Protein AF-A0A7H8NG04-F1 (afdb_monomer)

Solvent-accessible surface area (backbone atoms only — not comparable to full-atom values): 6571 Å² total; per-residue (Å²): 141,81,90,82,88,85,79,87,77,82,72,72,78,73,94,73,74,83,56,96,78,65,50,33,34,47,73,57,88,75,54,70,76,37,77,45,59,17,74,84,78,64,47,79,18,38,31,56,55,38,53,87,88,60,82,84,82,72,55,95,68,68,51,61,60,30,37,27,22,14,55,72,77,47,51,39,30,35,48,70,59,17,30,76,47,29,100,41,89,89,50,44,12,29,73,87,76,66,30,53,50,40,62,31,31,62,114

Structure (mmCIF, N/CA/C/O backbone):
data_AF-A0A7H8NG04-F1
#
_entry.id   AF-A0A7H8NG04-F1
#
loop_
_atom_site.group_PDB
_atom_site.id
_atom_site.type_symbol
_atom_site.label_atom_id
_atom_site.label_alt_id
_atom_site.label_comp_id
_atom_site.label_asym_id
_atom_site.label_entity_id
_atom_site.label_seq_id
_atom_site.pdbx_PDB_ins_code
_atom_site.Cartn_x
_atom_site.Cartn_y
_atom_site.Cartn_z
_atom_site.occupancy
_atom_site.B_iso_or_equiv
_atom_site.auth_seq_id
_atom_site.auth_comp_id
_atom_site.auth_asym_id
_atom_site.auth_atom_id
_atom_site.pdbx_PDB_model_num
ATOM 1 N N . MET A 1 1 ? 10.160 -48.826 27.117 1.00 39.00 1 MET A N 1
ATOM 2 C CA . MET A 1 1 ? 11.304 -48.542 26.216 1.00 39.00 1 MET A CA 1
ATOM 3 C C . MET A 1 1 ? 10.727 -48.394 24.812 1.00 39.00 1 MET A C 1
ATOM 5 O O . MET A 1 1 ? 10.013 -49.294 24.417 1.00 39.00 1 MET A O 1
ATOM 9 N N . GLY A 1 2 ? 10.854 -47.327 24.030 1.00 39.66 2 GLY A N 1
ATOM 10 C CA . GLY A 1 2 ? 11.537 -46.044 24.138 1.00 39.66 2 GLY A CA 1
ATOM 11 C C . GLY A 1 2 ? 10.969 -45.104 23.054 1.00 39.66 2 GLY A C 1
ATOM 12 O O . GLY A 1 2 ? 10.409 -45.556 22.058 1.00 39.66 2 GLY A O 1
ATOM 13 N N . LEU A 1 3 ? 11.066 -43.799 23.316 1.00 56.41 3 LEU A N 1
ATOM 14 C CA . LEU A 1 3 ? 10.629 -42.666 22.494 1.00 56.41 3 LEU A CA 1
ATOM 15 C C . LEU A 1 3 ? 11.199 -42.685 21.068 1.00 56.41 3 LEU A C 1
ATOM 17 O O . LEU A 1 3 ? 12.396 -42.887 20.933 1.00 56.41 3 LEU A O 1
ATOM 21 N N . PHE A 1 4 ? 10.429 -42.199 20.084 1.00 47.06 4 PHE A N 1
ATOM 22 C CA . PHE A 1 4 ? 10.949 -41.248 19.088 1.00 47.06 4 PHE A CA 1
ATOM 23 C C . PHE A 1 4 ? 9.888 -40.215 18.678 1.00 47.06 4 PHE A C 1
ATOM 25 O O . PHE A 1 4 ? 8.909 -40.496 17.995 1.00 47.06 4 PHE A O 1
ATOM 32 N N . ARG A 1 5 ? 10.130 -38.977 19.121 1.00 60.50 5 ARG A N 1
ATOM 33 C CA . ARG A 1 5 ? 9.517 -37.727 18.652 1.00 60.50 5 ARG A CA 1
ATOM 34 C C . ARG A 1 5 ? 9.920 -37.462 17.196 1.00 60.50 5 ARG A C 1
ATOM 36 O O . ARG A 1 5 ? 11.068 -37.748 16.861 1.00 60.50 5 ARG A O 1
ATOM 43 N N . ARG A 1 6 ? 9.072 -36.773 16.412 1.00 54.50 6 ARG A N 1
ATOM 44 C CA . ARG A 1 6 ? 9.506 -35.718 15.462 1.00 54.50 6 ARG A CA 1
ATOM 45 C C . ARG A 1 6 ? 8.341 -34.923 14.841 1.00 54.50 6 ARG A C 1
ATOM 47 O O . ARG A 1 6 ? 7.643 -35.386 13.952 1.00 54.50 6 ARG A O 1
ATOM 54 N N . ASN A 1 7 ? 8.259 -33.675 15.302 1.00 41.38 7 ASN A N 1
ATOM 55 C CA . ASN A 1 7 ? 8.077 -32.432 14.547 1.00 41.38 7 ASN A CA 1
ATOM 56 C C . ASN A 1 7 ? 6.837 -32.225 13.671 1.00 41.38 7 ASN A C 1
ATOM 58 O O . ASN A 1 7 ? 6.797 -32.552 12.486 1.00 41.38 7 ASN A O 1
ATOM 62 N N . GLY A 1 8 ? 5.924 -31.436 14.243 1.00 50.59 8 GLY A N 1
ATOM 63 C CA . GLY A 1 8 ? 4.979 -30.616 13.506 1.00 50.59 8 GLY A CA 1
ATOM 64 C C . GLY A 1 8 ? 5.687 -29.668 12.538 1.00 50.59 8 GLY A C 1
ATOM 65 O O . GLY A 1 8 ? 6.361 -28.721 12.934 1.00 50.59 8 GLY A O 1
ATOM 66 N N . LYS A 1 9 ? 5.464 -29.882 11.244 1.00 43.41 9 LYS A N 1
ATOM 67 C CA . LYS A 1 9 ? 5.524 -28.806 10.258 1.00 43.41 9 LYS A CA 1
ATOM 68 C C . LYS A 1 9 ? 4.124 -28.212 10.185 1.00 43.41 9 LYS A C 1
ATOM 70 O O . LYS A 1 9 ? 3.290 -28.696 9.426 1.00 43.41 9 LYS A O 1
ATOM 75 N N . LYS A 1 10 ? 3.875 -27.156 10.971 1.00 44.66 10 LYS A N 1
ATOM 76 C CA . LYS A 1 10 ? 2.820 -26.179 10.670 1.00 44.66 10 LYS A CA 1
ATOM 77 C C . LYS A 1 10 ? 3.161 -25.594 9.299 1.00 44.66 10 LYS A C 1
ATOM 79 O O . LYS A 1 10 ? 3.895 -24.615 9.197 1.00 44.66 10 LYS A O 1
ATOM 84 N N . ARG A 1 11 ? 2.714 -26.261 8.233 1.00 41.53 11 ARG A N 1
ATOM 85 C CA . ARG A 1 11 ? 2.712 -25.705 6.885 1.00 41.53 11 ARG A CA 1
ATOM 86 C C . ARG A 1 11 ? 1.758 -24.520 6.959 1.00 41.53 11 ARG A C 1
ATOM 88 O O . ARG A 1 11 ? 0.550 -24.709 6.907 1.00 41.53 11 ARG A O 1
ATOM 95 N N . ARG A 1 12 ? 2.301 -23.317 7.184 1.00 48.84 12 ARG A N 1
ATOM 96 C CA . ARG A 1 12 ? 1.582 -22.070 6.912 1.00 48.84 12 ARG A CA 1
ATOM 97 C C . ARG A 1 12 ? 0.980 -22.239 5.513 1.00 48.84 12 ARG A C 1
ATOM 99 O O . ARG A 1 12 ? 1.761 -22.507 4.594 1.00 48.84 12 ARG A O 1
ATOM 106 N N . PRO A 1 13 ? -0.349 -22.175 5.337 1.00 41.72 13 PRO A N 1
ATOM 107 C CA . PRO A 1 13 ? -0.890 -22.130 3.996 1.00 41.72 13 PRO A CA 1
ATOM 108 C C . PRO A 1 13 ? -0.282 -20.899 3.324 1.00 41.72 13 PRO A C 1
ATOM 110 O O . PRO A 1 13 ? -0.364 -19.784 3.840 1.00 41.72 13 PRO A O 1
ATOM 113 N N . ALA A 1 14 ? 0.413 -21.121 2.210 1.00 44.88 14 ALA A N 1
ATOM 114 C CA . ALA A 1 14 ? 0.660 -20.048 1.267 1.00 44.88 14 ALA A CA 1
ATOM 115 C C . ALA A 1 14 ? -0.718 -19.495 0.867 1.00 44.88 14 ALA A C 1
ATOM 117 O O . ALA A 1 14 ? -1.619 -20.310 0.637 1.00 44.88 14 ALA A O 1
ATOM 118 N N . PRO A 1 15 ? -0.929 -18.169 0.794 1.00 45.34 15 PRO A N 1
ATOM 119 C CA . PRO A 1 15 ? -2.139 -17.641 0.188 1.00 45.34 15 PRO A CA 1
ATOM 120 C C . PRO A 1 15 ? -2.080 -17.959 -1.311 1.00 45.34 15 PRO A C 1
ATOM 122 O O . PRO A 1 15 ? -1.489 -17.234 -2.114 1.00 45.34 15 PRO A O 1
ATOM 125 N N . SER A 1 16 ? -2.610 -19.131 -1.646 1.00 48.41 16 SER A N 1
ATOM 126 C CA . SER A 1 16 ? -2.904 -19.594 -2.992 1.00 48.41 16 SER A CA 1
ATOM 127 C C . SER A 1 16 ? -4.300 -19.104 -3.346 1.00 48.41 16 SER A C 1
ATOM 129 O O . SER A 1 16 ? -5.245 -19.398 -2.621 1.00 48.41 16 SER A O 1
ATOM 131 N N . GLY A 1 17 ? -4.434 -18.450 -4.494 1.00 35.53 17 GLY A N 1
ATOM 132 C CA . GLY A 1 17 ? -5.724 -18.297 -5.159 1.00 35.53 17 GLY A CA 1
ATOM 133 C C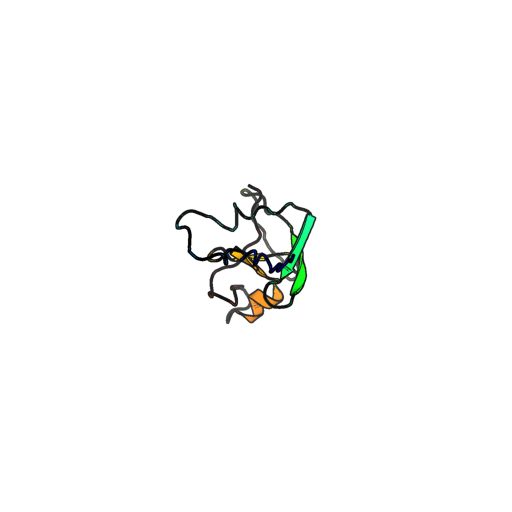 . GLY A 1 17 ? -6.334 -16.914 -5.009 1.00 35.53 17 GLY A C 1
ATOM 134 O O . GLY A 1 17 ? -6.640 -16.456 -3.912 1.00 35.53 17 GLY A O 1
ATOM 135 N N . GLY A 1 18 ? -6.553 -16.271 -6.155 1.00 42.09 18 GLY A N 1
ATOM 136 C CA . GLY A 1 18 ? -7.521 -15.197 -6.253 1.00 42.09 18 GLY A CA 1
ATOM 137 C C . GLY A 1 18 ? -8.877 -15.716 -5.790 1.00 42.09 18 GLY A C 1
ATOM 138 O O . GLY A 1 18 ? -9.494 -16.549 -6.450 1.00 42.09 18 GLY A O 1
ATOM 139 N N . ALA A 1 19 ? -9.335 -15.229 -4.645 1.00 43.94 19 ALA A N 1
ATOM 140 C CA . ALA A 1 19 ? -10.749 -15.230 -4.346 1.00 43.94 19 ALA A CA 1
ATOM 141 C C . ALA A 1 19 ? -11.357 -14.133 -5.221 1.00 43.94 19 ALA A C 1
ATOM 143 O O . ALA A 1 19 ? -11.078 -12.955 -5.008 1.00 43.94 19 ALA A O 1
ATOM 144 N N . ALA A 1 20 ? -12.170 -14.509 -6.208 1.00 43.31 20 ALA A N 1
ATOM 145 C CA . ALA A 1 20 ? -12.912 -13.608 -7.096 1.00 43.31 20 ALA A CA 1
ATOM 146 C C . ALA A 1 20 ? -14.014 -12.794 -6.365 1.00 43.31 20 ALA A C 1
ATOM 148 O O . ALA A 1 20 ? -15.066 -12.507 -6.921 1.00 43.31 20 ALA A O 1
ATOM 149 N N . GLY A 1 21 ? -13.773 -12.432 -5.106 1.00 52.25 21 GLY A N 1
ATOM 150 C CA . GLY A 1 21 ? -14.682 -11.701 -4.229 1.00 52.25 21 GLY A CA 1
ATOM 151 C C . GLY A 1 21 ? -14.013 -11.122 -2.978 1.00 52.25 21 GLY A C 1
ATOM 152 O O . GLY A 1 21 ? -14.612 -10.267 -2.339 1.00 52.25 21 GLY A O 1
ATOM 153 N N . ALA A 1 22 ? -12.776 -11.515 -2.642 1.00 65.06 22 ALA A N 1
ATOM 154 C CA . ALA A 1 22 ? -12.034 -10.846 -1.577 1.00 65.06 22 ALA A CA 1
ATOM 155 C C . ALA A 1 22 ? -11.456 -9.550 -2.143 1.00 65.06 22 ALA A C 1
ATOM 157 O O . ALA A 1 22 ? -10.699 -9.582 -3.115 1.00 65.06 22 ALA A O 1
ATOM 158 N N . ARG A 1 23 ? -11.818 -8.412 -1.554 1.00 81.62 23 ARG A N 1
ATOM 159 C CA . ARG A 1 23 ? -11.211 -7.123 -1.882 1.00 81.62 23 ARG A CA 1
ATOM 160 C C . ARG A 1 23 ? -10.077 -6.951 -0.887 1.00 81.62 23 ARG A C 1
ATOM 162 O O . ARG A 1 23 ? -10.332 -6.450 0.201 1.00 81.62 23 ARG A O 1
ATOM 169 N N . PRO A 1 24 ? -8.832 -7.371 -1.186 1.00 83.06 24 PRO A N 1
ATOM 170 C CA . PRO A 1 24 ? -7.778 -7.398 -0.178 1.00 83.06 24 PRO A CA 1
ATOM 171 C C . PRO A 1 24 ? -7.488 -6.019 0.410 1.00 83.06 24 PRO A C 1
ATOM 173 O O . PRO A 1 24 ? -6.973 -5.946 1.507 1.00 83.06 24 PRO A O 1
ATOM 176 N N . TRP A 1 25 ? -7.828 -4.934 -0.287 1.00 82.00 25 TRP A N 1
ATOM 177 C CA . TRP A 1 25 ? -7.704 -3.569 0.222 1.00 82.00 25 TRP A CA 1
ATOM 178 C C . TRP A 1 25 ? -8.818 -3.146 1.192 1.00 82.00 25 TRP A C 1
ATOM 180 O O . TRP A 1 25 ? -8.733 -2.049 1.723 1.00 82.00 25 TRP A O 1
ATOM 190 N N . VAL A 1 26 ? -9.833 -3.984 1.415 1.00 82.25 26 VAL A N 1
ATOM 191 C CA . VAL A 1 26 ? -10.921 -3.809 2.397 1.00 82.25 26 VAL A CA 1
ATOM 192 C C . VAL A 1 26 ? -10.820 -4.905 3.463 1.00 82.25 26 VAL A C 1
ATOM 194 O O . VAL A 1 26 ? -10.745 -4.629 4.652 1.00 82.25 26 VAL A O 1
ATOM 197 N N . ASP A 1 27 ? -10.694 -6.163 3.041 1.00 83.75 27 ASP A N 1
ATOM 198 C CA . ASP A 1 27 ? -10.585 -7.334 3.918 1.00 83.75 27 ASP A CA 1
ATOM 199 C C . ASP A 1 27 ? -9.123 -7.627 4.316 1.00 83.75 27 ASP A C 1
ATOM 201 O O . ASP A 1 27 ? -8.645 -8.760 4.220 1.00 83.75 27 ASP A O 1
ATOM 205 N N . HIS A 1 28 ? -8.367 -6.596 4.708 1.00 84.44 28 HIS A N 1
ATOM 206 C CA . HIS A 1 28 ? -6.933 -6.721 5.014 1.00 84.44 28 HIS A CA 1
ATOM 207 C C . HIS A 1 28 ? -6.630 -7.114 6.468 1.00 84.44 28 HIS A C 1
ATOM 209 O O . HIS A 1 28 ? -5.530 -7.588 6.748 1.00 84.44 28 HIS A O 1
ATOM 215 N N . GLY A 1 29 ? -7.564 -6.899 7.402 1.00 85.25 29 GLY A N 1
ATOM 216 C CA . GLY A 1 29 ? -7.368 -7.206 8.827 1.00 85.25 29 GLY A CA 1
ATOM 217 C C . GLY A 1 29 ? -6.278 -6.374 9.522 1.00 85.25 29 GLY A C 1
ATOM 218 O O . GLY A 1 29 ? -5.692 -6.835 10.496 1.00 85.25 29 GLY A O 1
ATOM 219 N N . LEU A 1 30 ? -5.993 -5.171 9.015 1.00 87.50 30 LEU A N 1
ATOM 220 C CA . LEU A 1 30 ? -5.026 -4.225 9.597 1.00 87.50 30 LEU A CA 1
ATOM 221 C C . LEU A 1 30 ? -5.778 -3.169 10.407 1.00 87.50 30 LEU A C 1
ATOM 223 O O . LEU A 1 30 ? -6.904 -2.821 10.054 1.00 87.50 30 LEU A O 1
ATOM 227 N N .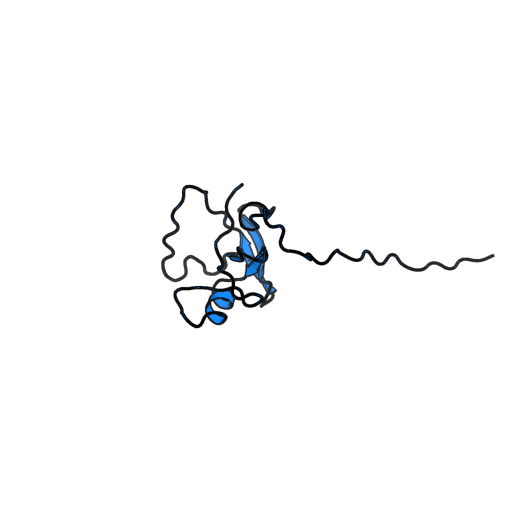 ALA A 1 31 ? -5.129 -2.628 11.434 1.00 87.12 31 ALA A N 1
ATOM 228 C CA . ALA A 1 31 ? -5.632 -1.496 12.204 1.00 87.12 31 ALA A CA 1
ATOM 229 C C . ALA A 1 31 ? -4.903 -0.201 11.817 1.00 87.12 31 ALA A C 1
ATOM 231 O O . ALA A 1 31 ? -3.731 -0.227 11.436 1.00 87.12 31 ALA A O 1
ATOM 232 N N . ASP A 1 32 ? -5.588 0.937 11.927 1.00 86.38 32 ASP A N 1
ATOM 233 C CA . ASP A 1 32 ? -4.947 2.243 11.762 1.00 86.38 32 ASP A CA 1
ATOM 234 C C . ASP A 1 32 ? -3.883 2.466 12.849 1.00 86.38 32 ASP A C 1
ATOM 236 O O . ASP A 1 32 ? -4.080 2.103 14.011 1.00 86.38 32 ASP A O 1
ATOM 240 N N . GLY A 1 33 ? -2.729 3.014 12.463 1.00 85.94 33 GLY A N 1
ATOM 241 C CA . GLY A 1 33 ? -1.582 3.208 13.352 1.00 85.94 33 GLY A CA 1
ATOM 242 C C . GLY A 1 33 ? -0.732 1.956 13.600 1.00 85.94 33 GLY A C 1
ATOM 243 O O . GLY A 1 33 ? 0.317 2.063 14.238 1.00 85.94 33 GLY A O 1
ATOM 244 N N . ASP A 1 34 ? -1.134 0.792 13.079 1.00 90.38 34 ASP A N 1
ATOM 245 C CA . ASP A 1 34 ? -0.339 -0.435 13.147 1.00 90.38 34 ASP A CA 1
ATOM 246 C C . ASP A 1 34 ? 0.935 -0.328 12.287 1.00 90.38 34 ASP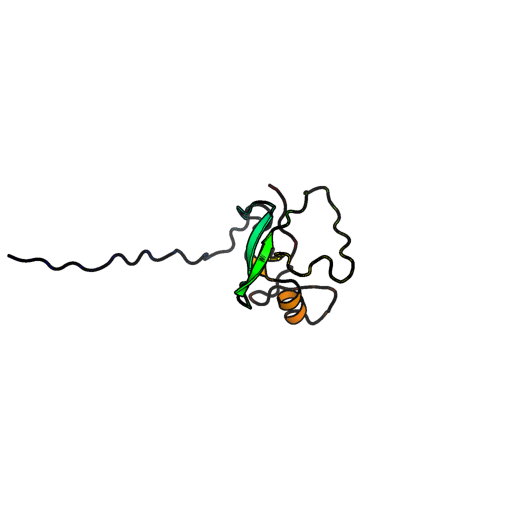 A C 1
ATOM 248 O O . ASP A 1 34 ? 1.122 0.603 11.494 1.00 90.38 34 ASP A O 1
ATOM 252 N N . THR A 1 35 ? 1.835 -1.296 12.425 1.00 91.94 35 THR A N 1
ATOM 253 C CA . THR A 1 35 ? 3.030 -1.403 11.586 1.00 91.94 35 THR A CA 1
ATOM 254 C C . THR A 1 35 ? 3.014 -2.670 10.747 1.00 91.94 35 THR A C 1
ATOM 256 O O . THR A 1 35 ? 2.681 -3.750 11.221 1.00 91.94 35 THR A O 1
ATOM 259 N N . ALA A 1 36 ? 3.420 -2.543 9.489 1.00 91.88 36 ALA A N 1
ATOM 260 C CA . ALA A 1 36 ? 3.533 -3.654 8.555 1.00 91.88 36 ALA A CA 1
ATOM 261 C C . ALA A 1 36 ? 4.904 -3.660 7.880 1.00 91.88 36 ALA A C 1
ATOM 263 O O . ALA A 1 36 ? 5.562 -2.629 7.772 1.00 91.88 36 ALA A O 1
ATOM 264 N N . GLU A 1 37 ? 5.344 -4.809 7.380 1.00 94.00 37 GLU A N 1
ATOM 265 C CA . GLU A 1 37 ? 6.602 -4.907 6.639 1.00 94.00 37 GLU A CA 1
ATOM 266 C C . GLU A 1 37 ? 6.365 -4.843 5.129 1.00 94.00 37 GLU A C 1
ATOM 268 O O . GLU A 1 37 ? 5.481 -5.506 4.579 1.00 94.00 37 GLU A O 1
ATOM 273 N N . CYS A 1 38 ? 7.199 -4.070 4.428 1.00 93.50 38 CYS A N 1
ATOM 274 C CA . CYS A 1 38 ? 7.227 -4.077 2.972 1.00 93.50 38 CYS A CA 1
ATOM 275 C C . CYS A 1 38 ? 7.612 -5.469 2.468 1.00 93.50 38 CYS A C 1
ATOM 277 O O . CYS A 1 38 ? 8.722 -5.943 2.710 1.00 93.50 38 CYS A O 1
ATOM 279 N N . GLY A 1 39 ? 6.757 -6.080 1.651 1.00 91.44 39 GLY A N 1
ATOM 280 C CA . GLY A 1 39 ? 7.028 -7.394 1.084 1.00 91.44 39 GLY A CA 1
ATOM 281 C C . GLY A 1 39 ? 8.252 -7.439 0.161 1.00 91.44 39 GLY A C 1
ATOM 282 O O . GLY A 1 39 ? 8.712 -8.534 -0.137 1.00 91.44 39 GLY A O 1
ATOM 283 N N . ARG A 1 40 ? 8.773 -6.303 -0.326 1.00 92.88 40 ARG A N 1
ATOM 284 C CA . ARG A 1 40 ? 9.945 -6.251 -1.225 1.00 92.88 40 ARG A CA 1
ATOM 285 C C . ARG A 1 40 ? 11.254 -5.951 -0.491 1.00 92.88 40 ARG A C 1
ATOM 287 O O . ARG A 1 40 ? 12.226 -6.666 -0.691 1.00 92.88 40 ARG A O 1
ATOM 294 N N . CYS A 1 41 ? 11.290 -4.901 0.330 1.00 93.50 41 CYS A N 1
ATOM 295 C CA . CYS A 1 41 ? 12.520 -4.427 0.980 1.00 93.50 41 CYS A CA 1
ATOM 296 C C . CYS A 1 41 ? 12.571 -4.652 2.498 1.00 93.50 41 CYS A C 1
ATOM 298 O O . CYS A 1 41 ? 13.520 -4.197 3.127 1.00 93.50 41 CYS A O 1
ATOM 300 N N . ALA A 1 42 ? 11.553 -5.291 3.088 1.00 92.88 42 ALA A N 1
ATOM 301 C CA . ALA A 1 42 ? 11.423 -5.536 4.531 1.00 92.88 42 ALA A CA 1
ATOM 302 C C . ALA A 1 42 ? 11.463 -4.275 5.423 1.00 92.88 42 ALA A C 1
ATOM 304 O O . ALA A 1 42 ? 11.588 -4.365 6.638 1.00 92.88 42 ALA A 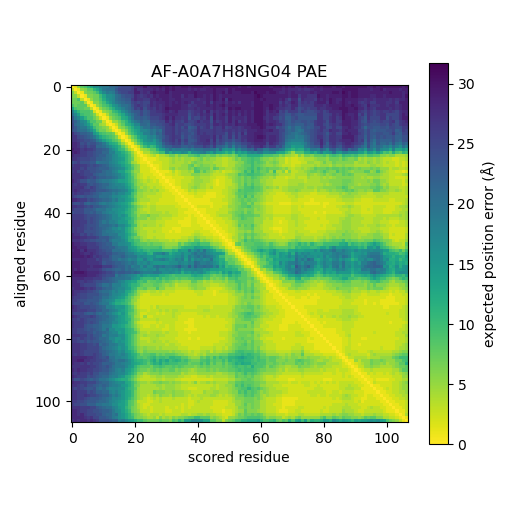O 1
ATOM 305 N N . ARG A 1 43 ? 11.328 -3.072 4.845 1.00 92.38 43 ARG A N 1
ATOM 306 C CA . ARG A 1 43 ? 11.198 -1.830 5.618 1.00 92.38 43 ARG A CA 1
ATOM 307 C C . ARG A 1 43 ? 9.889 -1.850 6.412 1.00 92.38 43 ARG A C 1
ATOM 309 O O . ARG A 1 43 ? 8.847 -2.168 5.839 1.00 92.38 43 ARG A O 1
ATOM 316 N N . THR A 1 44 ? 9.941 -1.440 7.676 1.00 93.38 44 THR A N 1
ATOM 317 C CA . THR A 1 44 ? 8.755 -1.178 8.502 1.00 93.38 44 THR A CA 1
ATOM 318 C C . THR A 1 44 ? 7.982 0.025 7.963 1.00 93.38 44 THR A C 1
ATOM 320 O O . THR A 1 44 ? 8.554 1.087 7.718 1.00 93.38 44 THR A O 1
ATOM 323 N N . LEU A 1 45 ? 6.680 -0.150 7.779 1.00 93.25 45 LEU A N 1
ATOM 324 C CA . LEU A 1 45 ? 5.729 0.819 7.251 1.00 93.25 45 LEU A CA 1
ATOM 325 C C . LEU A 1 45 ? 4.645 1.069 8.289 1.00 93.25 45 LEU A C 1
ATOM 327 O O . LEU A 1 45 ? 4.286 0.161 9.037 1.00 93.25 45 LEU A O 1
ATOM 331 N N . ARG A 1 46 ? 4.100 2.281 8.306 1.00 91.12 46 ARG A N 1
ATOM 332 C CA . ARG A 1 46 ? 2.921 2.605 9.110 1.00 91.12 46 ARG A CA 1
ATOM 333 C C . ARG A 1 46 ? 1.661 2.323 8.309 1.00 91.12 46 ARG A C 1
ATOM 335 O O . ARG A 1 46 ? 1.566 2.708 7.143 1.00 91.12 46 ARG A O 1
ATOM 342 N N . VAL A 1 47 ? 0.704 1.650 8.928 1.00 88.88 47 VAL A N 1
ATOM 343 C CA .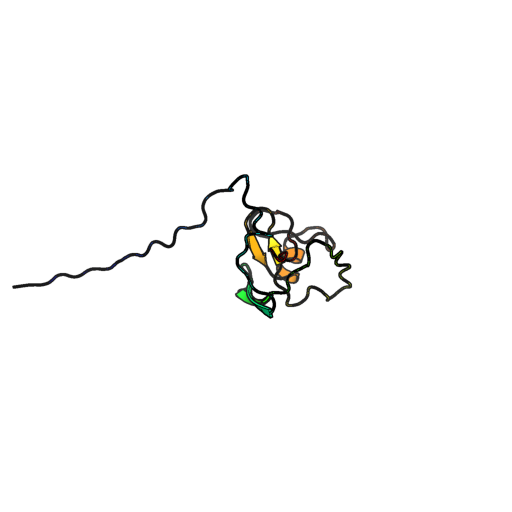 VAL A 1 47 ? -0.628 1.464 8.367 1.00 88.88 47 VAL A CA 1
ATOM 344 C C . VAL A 1 47 ? -1.420 2.737 8.628 1.00 88.88 47 VAL A C 1
ATOM 346 O O . VAL A 1 47 ? -1.628 3.121 9.775 1.00 88.88 47 VAL A O 1
ATOM 349 N N . ALA A 1 48 ? -1.840 3.385 7.548 1.00 87.38 48 ALA A N 1
ATOM 350 C CA . ALA A 1 48 ? -2.816 4.460 7.581 1.00 87.38 48 ALA A CA 1
ATOM 351 C C . ALA A 1 48 ? -4.004 4.013 6.733 1.00 87.38 48 ALA A C 1
ATOM 353 O O . ALA A 1 48 ? -3.844 3.742 5.538 1.00 87.38 48 ALA A O 1
ATOM 354 N N . LEU A 1 49 ? -5.164 3.876 7.364 1.00 86.00 49 LEU A N 1
ATOM 355 C CA . LEU A 1 49 ? -6.378 3.445 6.692 1.00 86.00 49 LEU A CA 1
ATOM 356 C C . LEU A 1 49 ? -7.065 4.652 6.060 1.00 86.00 49 LEU A C 1
ATOM 358 O O . LEU A 1 49 ? -7.299 5.677 6.697 1.00 86.00 49 LEU A O 1
ATOM 362 N N . GLN A 1 50 ? -7.417 4.526 4.788 1.00 84.88 50 GLN A N 1
ATOM 363 C CA . GLN A 1 50 ? -8.298 5.476 4.131 1.00 84.88 50 GLN A CA 1
ATOM 364 C C . GLN A 1 50 ? -9.739 5.234 4.561 1.00 84.88 50 GLN A C 1
ATOM 366 O O . GLN A 1 50 ? -10.222 4.101 4.561 1.00 84.88 50 GLN A O 1
ATOM 371 N N . SER A 1 51 ? -10.472 6.308 4.831 1.00 77.38 51 SER A N 1
ATOM 372 C CA . SER A 1 51 ? -11.930 6.233 4.872 1.00 77.38 51 SER A CA 1
ATOM 373 C C . SER A 1 51 ? -12.463 5.988 3.459 1.00 77.38 51 SER A C 1
ATOM 375 O O . SER A 1 51 ? -11.994 6.604 2.502 1.00 77.38 51 SER A O 1
ATOM 377 N N . ALA A 1 52 ? -13.488 5.145 3.314 1.00 68.00 52 ALA A N 1
ATOM 378 C CA . ALA A 1 52 ? -14.103 4.844 2.015 1.00 68.00 52 ALA A CA 1
ATOM 379 C C . ALA A 1 52 ? -14.678 6.085 1.290 1.00 68.00 52 ALA A C 1
ATOM 381 O O . ALA A 1 52 ? -14.871 6.068 0.077 1.00 68.00 52 ALA A O 1
ATOM 382 N N . SER A 1 53 ? -14.942 7.162 2.032 1.00 69.12 53 SER A N 1
ATOM 383 C CA . SER A 1 53 ? -15.420 8.462 1.551 1.00 69.12 53 SER A CA 1
ATOM 384 C C . SER A 1 53 ? -14.309 9.505 1.349 1.00 69.12 53 SER A C 1
ATOM 386 O O . SER A 1 53 ? -14.605 10.651 1.011 1.00 69.12 53 SER A O 1
ATOM 388 N N . SER A 1 54 ? -13.036 9.146 1.541 1.00 63.34 54 SER A N 1
ATOM 389 C CA . SER A 1 54 ? -11.908 10.068 1.397 1.00 63.34 54 SER A CA 1
ATOM 390 C C . SER A 1 54 ? -11.254 9.966 0.022 1.00 63.34 54 SER A C 1
ATOM 392 O O . SER A 1 54 ? -10.824 8.902 -0.412 1.00 63.34 54 SER A O 1
ATOM 394 N N . VAL A 1 55 ? -11.102 11.116 -0.636 1.00 57.06 55 VAL A N 1
ATOM 395 C CA . VAL A 1 55 ? -10.209 11.266 -1.789 1.00 57.06 55 VAL A CA 1
ATOM 396 C C . VAL A 1 55 ? -8.837 11.654 -1.256 1.00 57.06 55 VAL A C 1
ATOM 398 O O . VAL A 1 55 ? -8.657 12.753 -0.734 1.00 57.06 55 VAL A O 1
ATOM 401 N N . THR A 1 56 ? -7.854 10.765 -1.371 1.00 58.66 56 THR A N 1
ATOM 402 C CA . THR A 1 56 ? -6.474 11.114 -1.023 1.00 58.66 56 THR A CA 1
ATOM 403 C C . THR A 1 56 ? -5.799 11.775 -2.213 1.00 58.66 56 THR A C 1
ATOM 405 O O . THR A 1 56 ? -5.446 11.123 -3.192 1.00 58.66 56 THR A O 1
ATOM 408 N N . VAL A 1 57 ? -5.599 13.086 -2.102 1.00 53.34 57 VAL A N 1
ATOM 409 C CA . VAL A 1 57 ? -4.707 13.843 -2.980 1.00 53.34 57 VAL A CA 1
ATOM 410 C C . VAL A 1 57 ? -3.315 13.775 -2.361 1.00 53.34 57 VAL A C 1
ATOM 412 O O . VAL A 1 57 ? -2.969 14.565 -1.486 1.00 53.34 57 VAL A O 1
ATOM 415 N N . SER A 1 58 ? -2.529 12.774 -2.749 1.00 54.38 58 SER A N 1
ATOM 416 C CA . SER A 1 58 ? -1.150 12.652 -2.279 1.00 54.38 58 SER A CA 1
ATOM 417 C C . SER A 1 58 ? -0.277 13.690 -2.981 1.00 54.38 58 SER A C 1
ATOM 419 O O . SER A 1 58 ? 0.051 13.545 -4.154 1.00 54.38 58 SER A O 1
ATOM 421 N N . HIS A 1 59 ? 0.103 14.738 -2.255 1.00 56.94 59 HIS A N 1
ATOM 422 C CA . HIS A 1 59 ? 1.276 15.542 -2.593 1.00 56.94 59 HIS A CA 1
ATOM 423 C C . HIS A 1 59 ? 2.542 14.676 -2.478 1.00 56.94 59 HIS A C 1
ATOM 425 O O . HIS A 1 59 ? 2.554 13.683 -1.741 1.00 56.94 59 HIS A O 1
ATOM 431 N N . ASP A 1 60 ? 3.594 15.031 -3.218 1.00 58.62 60 ASP A N 1
ATOM 432 C CA . ASP A 1 60 ? 4.869 14.304 -3.213 1.00 58.62 60 ASP A CA 1
ATOM 433 C C . ASP A 1 60 ? 5.358 14.099 -1.764 1.00 58.62 60 ASP A C 1
ATOM 435 O O . ASP A 1 60 ? 5.348 15.027 -0.953 1.00 58.62 60 ASP A O 1
ATOM 439 N N . GLY A 1 61 ? 5.672 12.854 -1.399 1.00 64.00 61 GLY A N 1
ATOM 440 C CA . GLY A 1 61 ? 6.056 12.473 -0.033 1.00 64.00 61 GLY A CA 1
ATOM 441 C C . GLY A 1 61 ? 4.917 12.116 0.935 1.00 64.00 61 GLY A C 1
ATOM 442 O O . GLY A 1 61 ? 5.191 11.500 1.961 1.00 64.00 61 GLY A O 1
ATOM 443 N N . ALA A 1 62 ? 3.639 12.383 0.626 1.00 69.00 62 ALA A N 1
ATOM 444 C CA . ALA A 1 62 ? 2.527 12.014 1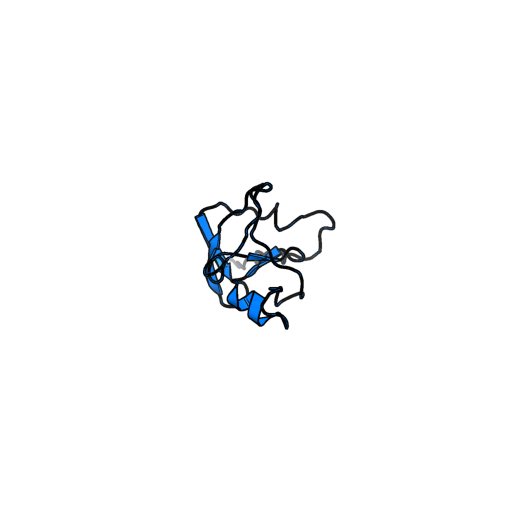.520 1.00 69.00 62 ALA A CA 1
ATOM 445 C C . ALA A 1 62 ? 2.471 10.504 1.798 1.00 69.00 62 ALA A C 1
ATOM 447 O O . ALA A 1 62 ? 2.110 10.084 2.887 1.00 69.00 62 ALA A O 1
ATOM 448 N N . LEU A 1 63 ? 2.840 9.689 0.806 1.00 75.94 63 LEU A N 1
ATOM 449 C CA . LEU A 1 63 ? 2.846 8.226 0.889 1.00 75.94 63 LEU A CA 1
ATOM 450 C C . LEU A 1 63 ? 4.168 7.649 1.407 1.00 75.94 63 LEU A C 1
ATOM 452 O O . LEU A 1 63 ? 4.331 6.425 1.454 1.00 75.94 63 LEU A O 1
ATOM 456 N N . GLU A 1 64 ? 5.139 8.493 1.761 1.00 81.38 64 GLU A N 1
ATOM 457 C CA . GLU A 1 64 ? 6.421 8.004 2.245 1.00 81.38 64 GLU A CA 1
ATOM 458 C C . GLU A 1 64 ? 6.272 7.370 3.635 1.00 81.38 64 GLU A C 1
ATOM 460 O O . GLU A 1 64 ? 5.618 7.900 4.527 1.00 81.38 64 GLU A O 1
ATOM 465 N N . GLY A 1 65 ? 6.839 6.175 3.813 1.00 83.38 65 GLY A N 1
ATOM 466 C CA . GLY A 1 65 ? 6.720 5.418 5.065 1.00 83.38 65 GLY A CA 1
ATOM 467 C C . GLY A 1 65 ? 5.349 4.777 5.324 1.00 83.38 65 GLY A C 1
ATOM 468 O O . GLY A 1 65 ? 5.224 4.032 6.297 1.00 83.38 65 GLY A O 1
ATOM 469 N N . MET A 1 66 ? 4.351 4.993 4.461 1.00 88.94 66 MET A N 1
ATOM 470 C CA . MET A 1 66 ? 3.032 4.365 4.581 1.00 88.94 66 MET A CA 1
ATOM 471 C C . MET A 1 66 ? 2.965 2.997 3.890 1.00 88.94 66 MET A C 1
ATOM 473 O O . MET A 1 66 ? 3.669 2.725 2.910 1.00 88.94 66 MET A O 1
ATOM 477 N N . ALA A 1 67 ? 2.109 2.122 4.417 1.00 91.69 67 ALA A N 1
ATOM 478 C CA . ALA A 1 67 ? 1.822 0.814 3.849 1.00 91.69 67 ALA A CA 1
ATOM 479 C C . ALA A 1 67 ? 0.813 0.929 2.698 1.00 91.69 67 ALA A C 1
ATOM 481 O O . ALA A 1 67 ? -0.321 1.351 2.900 1.00 91.69 67 ALA A O 1
ATOM 482 N N . LEU A 1 68 ? 1.216 0.512 1.497 1.00 91.75 68 LEU A N 1
ATOM 483 C CA . LEU A 1 68 ? 0.333 0.364 0.341 1.00 91.75 68 LEU A CA 1
ATOM 484 C C . LEU A 1 68 ? -0.014 -1.109 0.150 1.00 91.75 68 LEU A C 1
ATOM 486 O O . LEU A 1 68 ? 0.856 -1.967 0.268 1.00 91.75 68 LEU A O 1
ATOM 490 N N . ILE A 1 69 ? -1.257 -1.407 -0.206 1.00 91.94 69 ILE A N 1
ATOM 491 C CA . ILE A 1 69 ? -1.746 -2.754 -0.480 1.00 91.94 69 ILE A CA 1
ATOM 492 C C . ILE A 1 69 ? -2.032 -2.950 -1.968 1.00 91.94 69 ILE A C 1
ATOM 494 O O . ILE A 1 69 ? -2.665 -2.125 -2.626 1.00 91.94 69 ILE A O 1
ATOM 498 N N . CYS A 1 70 ? -1.565 -4.067 -2.523 1.00 92.38 70 CYS A N 1
ATOM 499 C CA . CYS A 1 70 ? -1.910 -4.458 -3.882 1.00 92.38 70 CYS A CA 1
ATOM 500 C C . CYS A 1 70 ? -3.369 -4.916 -3.959 1.00 92.38 70 CYS A C 1
ATOM 502 O O . CYS A 1 70 ? -3.760 -5.882 -3.306 1.00 92.38 70 CYS A O 1
ATOM 504 N N . THR A 1 71 ? -4.144 -4.290 -4.840 1.00 89.56 71 THR A N 1
ATOM 505 C CA . THR A 1 71 ? -5.563 -4.614 -5.054 1.00 89.56 71 THR A CA 1
ATOM 506 C C . THR A 1 71 ? -5.781 -6.012 -5.636 1.00 89.56 71 THR A C 1
ATOM 508 O O . THR A 1 71 ? -6.810 -6.627 -5.387 1.00 89.56 71 THR A O 1
ATOM 511 N N . ALA A 1 72 ? -4.800 -6.547 -6.369 1.00 89.00 72 ALA A N 1
ATOM 512 C CA . ALA A 1 72 ? -4.910 -7.847 -7.026 1.00 89.00 72 ALA A CA 1
ATOM 513 C C . ALA A 1 72 ? -4.446 -9.023 -6.150 1.00 89.00 72 ALA A C 1
ATOM 515 O O . ALA A 1 72 ? -5.032 -10.099 -6.202 1.00 89.00 72 ALA A O 1
ATOM 516 N N . CYS A 1 73 ? -3.369 -8.852 -5.373 1.00 88.19 73 CYS A N 1
ATOM 517 C CA . CYS A 1 73 ? -2.759 -9.955 -4.615 1.00 88.19 73 CYS A CA 1
ATOM 518 C C . CYS A 1 73 ? -2.642 -9.717 -3.103 1.00 88.19 73 CYS A C 1
ATOM 520 O O . CYS A 1 73 ? -2.122 -10.582 -2.402 1.00 88.19 73 CYS A O 1
ATOM 522 N N . GLY A 1 74 ? -3.058 -8.549 -2.603 1.00 89.25 74 GLY A N 1
ATOM 523 C CA . GLY A 1 74 ? -3.028 -8.194 -1.180 1.00 89.25 74 GLY A CA 1
ATOM 524 C C . GLY A 1 74 ? -1.639 -7.978 -0.579 1.00 89.25 74 GLY A C 1
ATOM 525 O O . GLY A 1 74 ? -1.511 -7.799 0.627 1.00 89.25 74 GLY A O 1
ATOM 526 N N . ARG A 1 75 ? -0.574 -7.991 -1.388 1.00 92.19 75 ARG A N 1
ATOM 527 C CA . ARG A 1 75 ? 0.790 -7.760 -0.895 1.00 92.19 75 ARG A CA 1
ATOM 528 C C . ARG A 1 75 ? 0.961 -6.314 -0.431 1.00 92.19 75 ARG A C 1
ATOM 530 O O . ARG A 1 75 ? 0.607 -5.397 -1.171 1.00 92.19 75 ARG A O 1
ATOM 537 N N . LEU A 1 76 ? 1.568 -6.140 0.742 1.00 92.88 76 LEU A N 1
ATOM 538 C CA . LEU A 1 76 ? 1.943 -4.835 1.279 1.00 92.88 76 LEU A CA 1
ATOM 539 C C . LEU A 1 76 ? 3.305 -4.384 0.746 1.00 92.88 76 LEU A C 1
ATOM 541 O O . LEU A 1 76 ? 4.256 -5.168 0.688 1.00 92.88 76 LEU A O 1
ATOM 545 N N . LEU A 1 77 ? 3.396 -3.124 0.336 1.00 93.88 77 LEU A N 1
ATOM 546 C CA . LEU A 1 77 ? 4.561 -2.513 -0.293 1.00 93.88 77 LEU A CA 1
ATOM 547 C C . LEU A 1 77 ? 4.717 -1.068 0.178 1.00 93.88 77 LEU A C 1
ATOM 549 O O . LEU A 1 77 ? 3.743 -0.396 0.499 1.00 93.88 77 LEU A O 1
ATOM 553 N N . CYS A 1 78 ? 5.951 -0.572 0.184 1.00 92.56 78 CYS A N 1
ATOM 554 C CA . CYS A 1 78 ? 6.201 0.853 0.366 1.00 92.56 78 CYS A CA 1
ATOM 555 C C . CYS A 1 78 ? 6.081 1.600 -0.966 1.00 92.56 78 CYS A C 1
ATOM 557 O O . CYS A 1 78 ? 6.312 1.014 -2.029 1.00 92.56 78 CYS A O 1
ATOM 559 N N . CYS A 1 79 ? 5.797 2.905 -0.903 1.00 88.75 79 CYS A N 1
ATOM 560 C CA . CYS A 1 79 ? 5.683 3.765 -2.084 1.00 88.75 79 CYS A CA 1
ATOM 561 C C . CYS A 1 79 ? 6.904 3.651 -3.014 1.00 88.75 79 CYS A C 1
ATOM 563 O O . CYS A 1 79 ? 6.751 3.350 -4.194 1.00 88.75 79 CYS A O 1
ATOM 565 N N . ALA A 1 80 ? 8.125 3.736 -2.473 1.00 90.12 80 ALA A N 1
ATOM 566 C CA . ALA A 1 80 ? 9.355 3.617 -3.262 1.00 90.12 80 ALA A CA 1
ATOM 567 C C . ALA A 1 80 ? 9.471 2.276 -4.013 1.00 90.12 80 ALA A C 1
ATOM 569 O O . ALA A 1 80 ? 9.859 2.244 -5.178 1.00 90.12 80 ALA A O 1
ATOM 570 N N . CYS A 1 81 ? 9.106 1.158 -3.375 1.00 91.06 81 CYS A N 1
ATOM 571 C CA . CYS A 1 81 ? 9.139 -0.160 -4.017 1.00 91.06 81 CYS A CA 1
ATOM 572 C C . CYS A 1 81 ? 8.067 -0.319 -5.094 1.00 91.06 81 CYS A C 1
ATOM 574 O O . CYS A 1 81 ? 8.302 -1.054 -6.054 1.00 91.06 81 CYS A O 1
ATOM 576 N N . ALA A 1 82 ? 6.918 0.334 -4.917 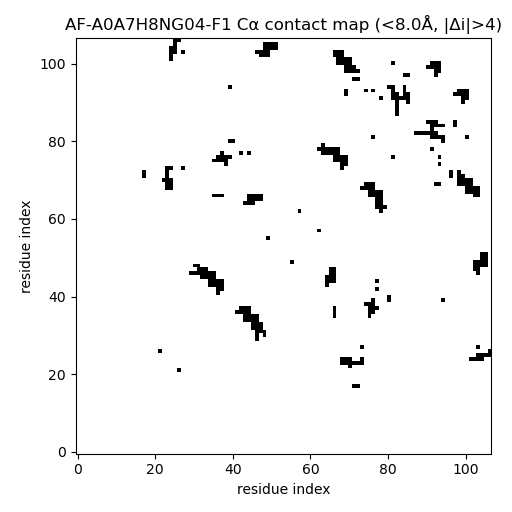1.00 89.81 82 ALA A N 1
ATOM 577 C CA . ALA A 1 82 ? 5.828 0.303 -5.878 1.00 89.81 82 ALA A CA 1
ATOM 578 C C . ALA A 1 82 ? 6.085 1.223 -7.083 1.00 89.81 82 ALA A C 1
ATOM 580 O O . ALA A 1 82 ? 5.774 0.859 -8.215 1.00 89.81 82 ALA A O 1
ATOM 581 N N . LEU A 1 83 ? 6.709 2.382 -6.862 1.00 89.00 83 LEU A N 1
ATOM 582 C CA . LEU A 1 83 ? 7.173 3.278 -7.923 1.00 89.00 83 LEU A CA 1
ATOM 583 C C . LEU A 1 83 ? 8.308 2.646 -8.731 1.00 89.00 83 LEU A C 1
ATOM 585 O O . LEU A 1 83 ? 8.245 2.626 -9.951 1.00 89.00 83 LEU A O 1
ATOM 589 N N . ALA A 1 84 ? 9.287 2.022 -8.069 1.00 88.94 84 ALA A N 1
ATOM 590 C CA . ALA A 1 84 ? 10.384 1.318 -8.739 1.00 88.94 84 ALA A CA 1
ATOM 591 C C . ALA A 1 84 ? 9.946 0.057 -9.513 1.00 88.94 84 ALA A C 1
ATOM 593 O O . ALA A 1 84 ? 10.769 -0.576 -10.167 1.00 88.94 84 ALA A O 1
ATOM 594 N N . ALA A 1 85 ? 8.693 -0.379 -9.364 1.00 87.31 85 ALA A N 1
ATOM 595 C CA . ALA A 1 85 ? 8.100 -1.470 -10.137 1.00 87.31 85 ALA A CA 1
ATOM 596 C C . ALA A 1 85 ? 7.237 -0.967 -11.309 1.00 87.31 85 ALA A C 1
ATOM 598 O O . ALA A 1 85 ? 6.648 -1.782 -12.017 1.00 87.31 85 ALA A O 1
ATOM 599 N N . SER A 1 86 ? 7.126 0.350 -11.492 1.00 86.25 86 SER A N 1
ATOM 600 C CA . SER A 1 86 ? 6.342 0.968 -12.553 1.00 86.25 86 SER A CA 1
ATOM 601 C C . SER A 1 86 ? 7.231 1.744 -13.512 1.00 86.25 86 SER A C 1
ATOM 603 O O . SER A 1 86 ? 8.150 2.442 -13.095 1.00 86.25 86 SER A O 1
ATOM 605 N N . ASP A 1 87 ? 6.902 1.678 -14.798 1.00 82.88 87 ASP A N 1
ATOM 606 C CA . ASP A 1 87 ? 7.522 2.503 -15.837 1.00 82.88 87 ASP A CA 1
ATOM 607 C C . ASP A 1 87 ? 7.040 3.965 -15.794 1.00 82.88 87 ASP A C 1
ATOM 609 O O . ASP A 1 87 ? 7.610 4.832 -16.453 1.00 82.88 87 ASP A O 1
ATOM 613 N N . ASN A 1 88 ? 5.976 4.253 -15.030 1.00 78.31 88 ASN A N 1
ATOM 614 C CA . ASN A 1 88 ? 5.420 5.592 -14.875 1.00 78.31 88 ASN A CA 1
ATOM 615 C C . ASN A 1 88 ? 5.505 6.043 -13.401 1.00 78.31 88 ASN A C 1
ATOM 617 O O . ASN A 1 88 ? 4.872 5.416 -12.543 1.00 78.31 88 ASN A O 1
ATOM 621 N N . PRO A 1 89 ? 6.206 7.156 -13.101 1.00 72.94 89 PRO A N 1
ATOM 622 C CA . PRO A 1 89 ? 6.387 7.655 -11.735 1.00 72.94 89 PRO A CA 1
ATOM 623 C C . PRO A 1 89 ? 5.085 8.111 -11.057 1.00 72.94 89 PRO A C 1
ATOM 625 O O . PRO A 1 89 ? 5.072 8.321 -9.850 1.00 72.94 89 PRO A O 1
ATOM 628 N N . TYR A 1 90 ? 3.979 8.234 -11.793 1.00 77.88 90 TYR A N 1
ATOM 629 C CA . TYR A 1 90 ? 2.667 8.592 -11.245 1.00 77.88 90 TYR A CA 1
ATOM 630 C C . TYR A 1 90 ? 1.759 7.384 -10.982 1.00 77.88 90 TYR A C 1
ATOM 632 O O . TYR A 1 90 ? 0.680 7.537 -10.414 1.00 77.88 90 TYR A O 1
ATOM 640 N N . LEU A 1 91 ? 2.158 6.179 -11.404 1.00 83.38 91 LEU A N 1
ATOM 641 C CA . LEU A 1 91 ? 1.318 4.981 -11.332 1.00 83.38 91 LEU A CA 1
ATOM 642 C C . LEU A 1 91 ? 2.045 3.857 -10.592 1.00 83.38 91 LEU A C 1
ATOM 644 O O . LEU A 1 91 ? 2.557 2.952 -11.245 1.00 83.38 91 LEU A O 1
ATOM 648 N N . PRO A 1 92 ? 2.098 3.865 -9.251 1.00 86.00 92 PRO A N 1
ATOM 649 C CA . PRO A 1 92 ? 2.767 2.811 -8.498 1.00 86.00 92 PRO A CA 1
ATOM 650 C C . PRO A 1 92 ? 2.124 1.439 -8.765 1.00 86.00 92 PRO A C 1
ATOM 652 O O . PRO A 1 92 ? 0.899 1.302 -8.847 1.00 86.00 92 PRO A O 1
ATO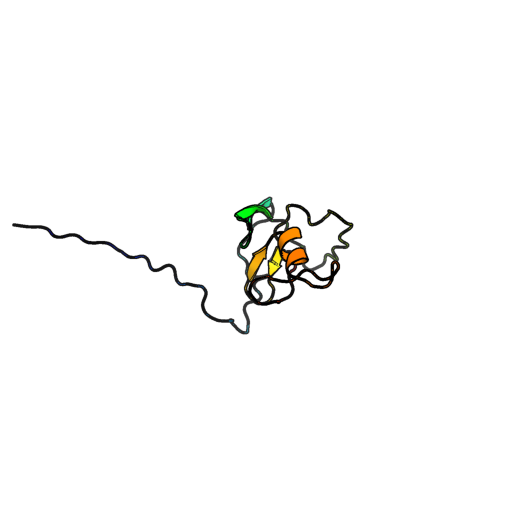M 655 N N . ARG A 1 93 ? 2.957 0.401 -8.896 1.00 91.12 93 ARG A N 1
ATOM 656 C CA . ARG A 1 93 ? 2.525 -0.971 -9.201 1.00 91.12 93 ARG A CA 1
ATOM 657 C C . ARG A 1 93 ? 3.125 -1.990 -8.248 1.00 91.12 93 ARG A C 1
ATOM 659 O O . ARG A 1 93 ? 4.149 -1.772 -7.613 1.00 91.12 93 ARG A O 1
ATOM 666 N N . CYS A 1 94 ? 2.470 -3.136 -8.143 1.00 91.50 94 CYS A N 1
ATOM 667 C CA . CYS A 1 94 ? 2.990 -4.261 -7.388 1.00 91.50 94 CYS A CA 1
ATOM 668 C C . CYS A 1 94 ? 4.145 -4.924 -8.145 1.00 91.50 94 CYS A C 1
ATOM 670 O O . CYS A 1 94 ? 3.961 -5.357 -9.280 1.00 91.50 94 CYS A O 1
ATOM 672 N N . ASP A 1 95 ? 5.293 -5.096 -7.489 1.00 89.81 95 ASP A N 1
ATOM 673 C CA . ASP A 1 95 ? 6.456 -5.785 -8.065 1.00 89.81 95 ASP A CA 1
ATOM 674 C C . ASP A 1 95 ? 6.171 -7.256 -8.404 1.00 89.81 95 ASP A C 1
ATOM 676 O O . ASP A 1 95 ? 6.767 -7.818 -9.317 1.00 89.81 95 ASP A O 1
ATOM 680 N N . ARG A 1 96 ? 5.238 -7.884 -7.677 1.00 89.06 96 ARG A N 1
ATOM 681 C CA . ARG A 1 96 ? 4.926 -9.309 -7.827 1.00 89.06 96 ARG A CA 1
ATOM 682 C C . ARG A 1 96 ? 4.018 -9.607 -9.019 1.00 89.06 96 ARG A C 1
ATOM 684 O O . ARG A 1 96 ? 4.231 -10.603 -9.699 1.00 89.06 96 ARG A O 1
ATOM 691 N N . CYS A 1 97 ? 2.950 -8.832 -9.199 1.00 90.25 97 CYS A N 1
ATOM 692 C CA . CYS A 1 97 ? 1.898 -9.136 -10.180 1.00 90.25 97 CYS A CA 1
ATOM 693 C C . CYS A 1 97 ? 1.579 -7.985 -11.141 1.00 90.25 97 CYS A C 1
ATOM 695 O O . CYS A 1 97 ? 0.668 -8.122 -11.950 1.00 90.25 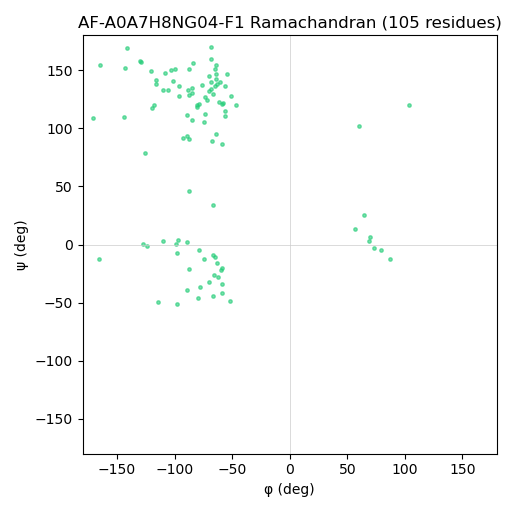97 CYS A O 1
ATOM 697 N N . GLY A 1 98 ? 2.257 -6.839 -11.027 1.00 87.75 98 GLY A N 1
ATOM 698 C CA . GLY A 1 98 ? 1.982 -5.648 -11.838 1.00 87.75 98 GLY A CA 1
ATOM 699 C C . GLY A 1 98 ? 0.648 -4.955 -11.533 1.00 87.75 98 GLY A C 1
ATOM 700 O O . GLY A 1 98 ? 0.306 -3.979 -12.195 1.00 87.75 98 GLY A O 1
ATOM 701 N N . GLY A 1 99 ? -0.111 -5.441 -10.545 1.00 88.12 99 GLY A N 1
ATOM 702 C CA . GLY A 1 99 ? -1.401 -4.875 -10.158 1.00 88.12 99 GLY A CA 1
ATOM 703 C C . GLY A 1 99 ? -1.278 -3.494 -9.514 1.00 88.12 99 GLY A C 1
ATOM 704 O O . GLY A 1 99 ? -0.229 -3.133 -8.978 1.00 88.12 99 GLY A O 1
ATOM 705 N N . GLN A 1 100 ? -2.375 -2.739 -9.526 1.00 89.38 100 GLN A N 1
ATOM 706 C CA . GLN A 1 100 ? -2.448 -1.436 -8.866 1.00 89.38 100 GLN A CA 1
ATOM 707 C C . GLN A 1 100 ? -2.288 -1.586 -7.351 1.00 89.38 100 GLN A C 1
ATOM 709 O O . GLN A 1 100 ? -2.794 -2.542 -6.748 1.00 89.38 100 GLN A O 1
ATOM 714 N N . VAL A 1 101 ? -1.598 -0.628 -6.742 1.00 90.31 101 VAL A N 1
ATOM 715 C CA . VAL A 1 101 ? -1.511 -0.500 -5.287 1.00 90.31 101 VAL A CA 1
ATOM 716 C C . VAL A 1 101 ? -2.315 0.710 -4.830 1.00 90.31 101 VAL A C 1
ATOM 718 O O . VAL A 1 101 ? -2.417 1.702 -5.546 1.00 90.31 101 VAL A O 1
ATOM 721 N N . THR A 1 102 ? -2.891 0.613 -3.643 1.00 89.38 102 THR A N 1
ATOM 722 C CA . THR A 1 102 ? -3.674 1.675 -3.007 1.00 89.38 102 THR A CA 1
ATOM 723 C C . THR A 1 102 ? -3.371 1.696 -1.516 1.00 89.38 102 THR A C 1
ATOM 725 O O . THR A 1 102 ? -2.727 0.781 -1.004 1.00 89.38 102 THR A O 1
ATOM 728 N N . LEU A 1 103 ? -3.818 2.722 -0.802 1.00 88.88 103 LEU A N 1
ATOM 729 C CA . LEU A 1 103 ? -3.882 2.647 0.653 1.00 88.88 103 LEU A CA 1
ATOM 730 C C . LEU A 1 103 ? -4.997 1.663 1.073 1.00 88.88 103 LEU A C 1
ATOM 732 O O . LEU A 1 103 ? -6.009 1.560 0.370 1.00 88.88 103 LEU A O 1
ATOM 736 N N . PRO A 1 104 ? -4.817 0.911 2.173 1.00 87.06 104 PRO A N 1
ATOM 737 C CA . PRO A 1 104 ? -5.866 0.055 2.716 1.00 87.06 104 PRO A CA 1
ATOM 738 C C . PRO A 1 104 ? -7.051 0.906 3.189 1.00 87.06 104 PRO A C 1
ATOM 740 O O . PRO A 1 104 ? -6.858 2.028 3.651 1.00 87.06 104 PRO A O 1
ATOM 743 N N . VAL A 1 105 ? -8.268 0.387 3.064 1.00 86.88 105 VAL A N 1
ATOM 744 C CA . VAL A 1 105 ? -9.510 1.092 3.396 1.00 86.88 105 VAL A CA 1
ATOM 745 C C . VAL A 1 105 ? -10.068 0.547 4.700 1.00 86.88 105 VAL A C 1
ATOM 747 O O . VAL A 1 105 ? -10.193 -0.664 4.844 1.00 86.88 105 VAL A O 1
ATOM 750 N N . ALA A 1 106 ? -10.460 1.430 5.618 1.00 82.44 106 ALA A N 1
ATOM 751 C CA . ALA A 1 106 ? -11.159 1.030 6.834 1.00 82.44 106 ALA A CA 1
ATOM 752 C C . ALA A 1 106 ? -12.464 0.287 6.482 1.00 82.44 106 ALA A C 1
ATOM 754 O O . ALA A 1 106 ? -13.314 0.832 5.769 1.00 82.44 106 ALA A O 1
ATOM 755 N N . GLY A 1 107 ? -12.565 -0.963 6.943 1.00 68.88 107 GLY A N 1
ATOM 756 C CA . GLY A 1 107 ? -13.729 -1.840 6.775 1.00 68.88 107 GLY A CA 1
ATOM 757 C C . GLY A 1 107 ? -14.830 -1.606 7.798 1.00 68.88 107 GLY A C 1
ATOM 758 O O . GLY A 1 107 ? -14.538 -1.034 8.872 1.00 68.88 107 GLY A O 1
#

Nearest PDB structures (foldseek):
  2h4f-assembly1_A  TM=6.478E-01  e=2.108E-01  Thermotoga maritima
  2h2f-assembly1_A  TM=6.426E-01  e=2.924E-01  Thermotoga maritima
  2h4h-assembly1_A  TM=6.567E-01  e=3.559E-01  Thermotoga maritima
  2h4j-assembly1_A  TM=6.304E-01  e=3.334E-01  Thermotoga maritima
  3pdh-assembly1_A  TM=6.221E-01  e=5.630E-01  Thermotoga maritima

Sequence (107 aa):
MGLFRRNGKKRRPAPSGGAAGARPWVDHGLADGDTAECGRCARTLRVALQSASSVTVSHDGALEGMALICTACGRLLCCACALAASDNPYLPRCDRCGGQVTLPVAG

Organism: NCBI:txid2763006

Radius of gyration: 17.25 Å; Cα contacts (8 Å, |Δi|>4): 182; chains: 1; bounding box: 28×64×42 Å

Mean predicted aligned error: 11.2 Å

Foldseek 3Di:
DDDDDDDDPPPPDDPDDDPPPDQLLAVVPDDQQDWDAAPPPRDIAGAHAAEPPDDDPDDPCNQARHWKAFRGRRGTHGLVQQCVCDPDNVFGADVPPRGGIDRRHHD

pLDDT: mean 76.52, std 17.95, range [35.53, 94.0]

Secondary structure (DSSP, 8-state):
-----------PPP--S--TT--TTTS--PPTT-EEE-TTT--EEE--PBPTT------TTTTTTBEEEETTT--EEEHHHHHTT-SSTTS-B-TTT--BEE--B--